Protein AF-A0A3M1AKP9-F1 (afdb_monomer_lite)

pLDDT: mean 75.48, std 15.18, range [33.72, 95.56]

Secondary structure (DSSP, 8-state):
-------HHHHHHHHHHHHHHHHHH--HHHHHHHHHHTT--HHHHHHHHHHHHHHHHHHHHHHHHHHHHHHHHHHHHHHHHS-----SSHHHHHHHHHHHHHH-HHHHHHH--STT--GGG--HHHHHHHHHHHHHTTHHHHHS----S--

Foldseek 3Di:
DPDDPPDVVVVVVVVVVVVVVCVVPQDPVNVCVVCVVVVHHVVVVVVVVVVVVVVVVVCVVCVVVVVVVVVVVVVVVVLVVDDDPADPDLVSLLVLVVLLCVVCVVVVPVVCPPPCPDSVPDDSVVSVVVVSVCVVVVSSVVSPDDPDPDD

Radius of gyration: 37.7 Å; chains: 1; bounding box: 85×31×107 Å

Sequence (151 aa):
MAGTINNPEEALRAIMNALAEDAANLSDEDAIAEIRAEGRDPARAAERVRAILRKACTNERQRPLRAAAEEYRRRVKEMRNRRYTLPESPEERRRLLELVMLRRPAMKSAFLTAQYRDFECLPDDDIESILKQLQELGVLEDISGDPDPER

Structure (mmCIF, N/CA/C/O backbone):
data_AF-A0A3M1AKP9-F1
#
_entry.id   AF-A0A3M1AKP9-F1
#
loop_
_atom_site.group_PDB
_atom_site.id
_atom_site.type_symbol
_atom_site.label_atom_id
_atom_site.label_alt_id
_atom_site.label_comp_id
_atom_site.label_asym_id
_atom_site.label_entity_id
_atom_site.label_seq_id
_atom_site.pdbx_PDB_ins_code
_atom_site.Cartn_x
_atom_site.Cartn_y
_atom_site.Cartn_z
_atom_site.occupancy
_atom_site.B_iso_or_equiv
_atom_site.auth_seq_id
_atom_site.auth_comp_id
_atom_site.auth_asym_id
_atom_site.auth_atom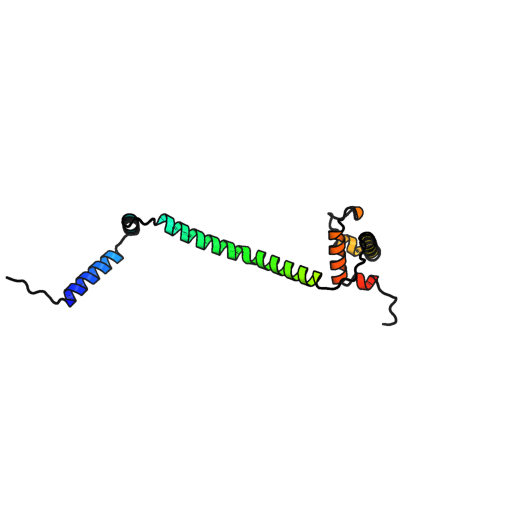_id
_atom_site.pdbx_PDB_model_num
ATOM 1 N N . MET A 1 1 ? 50.752 -9.884 -56.228 1.00 36.12 1 MET A N 1
ATOM 2 C CA . MET A 1 1 ? 51.454 -10.291 -54.995 1.00 36.12 1 MET A CA 1
ATOM 3 C C . MET A 1 1 ? 50.409 -10.428 -53.909 1.00 36.12 1 MET A C 1
ATOM 5 O O . MET A 1 1 ? 49.798 -9.431 -53.552 1.00 36.12 1 MET A O 1
ATOM 9 N N . ALA A 1 2 ? 50.111 -11.665 -53.512 1.00 44.03 2 ALA A N 1
ATOM 10 C CA . ALA A 1 2 ? 49.107 -11.968 -52.501 1.00 44.03 2 ALA A CA 1
ATOM 11 C C . ALA A 1 2 ? 49.665 -11.556 -51.135 1.00 44.03 2 ALA A C 1
ATOM 13 O O . ALA A 1 2 ? 50.577 -12.200 -50.623 1.00 44.03 2 ALA A O 1
ATOM 14 N N . GLY A 1 3 ? 49.178 -10.428 -50.614 1.00 46.91 3 GLY A N 1
ATOM 15 C CA . GLY A 1 3 ? 49.498 -9.966 -49.270 1.00 46.91 3 GLY A CA 1
ATOM 16 C C . GLY A 1 3 ? 49.009 -11.000 -48.269 1.00 46.91 3 GLY A C 1
ATOM 17 O O . GLY A 1 3 ? 47.816 -11.283 -48.193 1.00 46.91 3 GLY A O 1
ATOM 18 N N . THR A 1 4 ? 49.966 -11.604 -47.579 1.00 51.50 4 THR A N 1
ATOM 19 C CA . THR A 1 4 ? 49.808 -12.569 -46.499 1.00 51.50 4 THR A CA 1
ATOM 20 C C . THR A 1 4 ? 48.700 -12.116 -45.554 1.00 51.50 4 THR A C 1
ATOM 22 O O . THR A 1 4 ? 48.707 -10.972 -45.101 1.00 51.50 4 THR A O 1
ATOM 25 N N . ILE A 1 5 ? 47.749 -13.004 -45.258 1.00 56.91 5 ILE A N 1
ATOM 26 C CA . ILE A 1 5 ? 46.787 -12.796 -44.175 1.00 56.91 5 ILE A CA 1
ATOM 27 C C . ILE A 1 5 ? 47.623 -12.665 -42.900 1.00 56.91 5 ILE A C 1
ATOM 29 O O . ILE A 1 5 ? 48.168 -13.650 -42.401 1.00 56.91 5 ILE A O 1
ATOM 33 N N . ASN A 1 6 ? 47.798 -11.424 -42.448 1.00 64.75 6 ASN A N 1
ATOM 34 C CA . ASN A 1 6 ? 48.379 -11.106 -41.153 1.00 64.75 6 ASN A CA 1
ATOM 35 C C . ASN A 1 6 ? 47.567 -11.841 -40.079 1.00 64.75 6 ASN A C 1
ATOM 37 O O . ASN A 1 6 ? 46.349 -11.958 -40.207 1.00 64.75 6 ASN A O 1
ATOM 41 N N . ASN A 1 7 ? 48.270 -12.366 -39.078 1.00 80.06 7 ASN A N 1
ATOM 42 C CA . ASN A 1 7 ? 47.785 -13.194 -37.975 1.00 80.06 7 ASN A CA 1
ATOM 43 C C . ASN A 1 7 ? 46.266 -13.039 -37.681 1.00 80.06 7 ASN A C 1
ATOM 45 O O . ASN A 1 7 ? 45.829 -11.955 -37.287 1.00 80.06 7 ASN A O 1
ATOM 49 N N . PRO A 1 8 ? 45.444 -14.098 -37.842 1.00 80.44 8 PRO A N 1
ATOM 50 C CA . PRO A 1 8 ? 43.989 -14.009 -37.679 1.00 80.44 8 PRO A CA 1
ATOM 51 C C . PRO A 1 8 ? 43.570 -13.552 -36.275 1.00 80.44 8 PRO A C 1
ATOM 53 O O . PRO A 1 8 ? 42.515 -12.939 -36.117 1.00 80.44 8 PRO A O 1
ATOM 56 N N . GLU A 1 9 ? 44.402 -13.803 -35.263 1.00 85.12 9 GLU A N 1
ATOM 57 C CA . GLU A 1 9 ? 44.172 -13.334 -33.897 1.00 85.12 9 GLU A CA 1
ATOM 58 C C . GLU A 1 9 ? 44.324 -11.809 -33.777 1.00 85.12 9 GLU A C 1
ATOM 60 O O . GLU A 1 9 ? 43.527 -11.151 -33.106 1.00 85.12 9 GLU A O 1
ATOM 65 N N . GLU A 1 10 ? 45.299 -11.221 -34.473 1.00 86.81 10 GLU A N 1
ATOM 66 C CA . GLU A 1 10 ? 45.490 -9.767 -34.524 1.00 86.81 10 GLU A CA 1
ATOM 67 C C . GLU A 1 10 ? 44.362 -9.087 -35.300 1.00 86.81 10 GLU A C 1
ATOM 69 O O . GLU A 1 10 ? 43.863 -8.046 -34.871 1.00 86.81 10 GLU A O 1
ATOM 74 N N . ALA A 1 11 ? 43.905 -9.704 -36.394 1.00 85.19 11 ALA A N 1
ATOM 75 C CA . ALA A 1 11 ? 42.760 -9.220 -37.159 1.00 85.19 11 ALA A CA 1
ATOM 76 C C . ALA A 1 11 ? 41.468 -9.233 -36.323 1.00 85.19 11 ALA A C 1
ATOM 78 O O . ALA A 1 11 ? 40.736 -8.243 -36.297 1.00 85.19 11 ALA A O 1
ATOM 79 N N . LEU A 1 12 ? 41.212 -10.316 -35.582 1.00 88.56 12 LEU A N 1
ATOM 80 C CA . LEU A 1 12 ? 40.067 -10.398 -34.675 1.00 88.56 12 LEU A CA 1
ATOM 81 C C . LEU A 1 12 ? 40.168 -9.356 -33.557 1.00 88.56 12 LEU A C 1
ATOM 83 O O . LEU A 1 12 ? 39.192 -8.668 -33.272 1.00 88.56 12 LEU A O 1
ATOM 87 N N . ARG A 1 13 ? 41.347 -9.196 -32.946 1.00 90.00 13 ARG A N 1
ATOM 88 C CA . ARG A 1 13 ? 41.563 -8.198 -31.891 1.00 90.00 13 ARG A CA 1
ATOM 89 C C . ARG A 1 13 ? 41.318 -6.776 -32.400 1.00 90.00 13 ARG A C 1
ATOM 91 O O . ARG A 1 13 ? 40.694 -5.989 -31.696 1.00 90.00 13 ARG A O 1
ATOM 98 N N . ALA A 1 14 ? 41.749 -6.460 -33.620 1.00 90.12 14 ALA A N 1
ATOM 99 C CA . ALA A 1 14 ? 41.490 -5.164 -34.241 1.00 90.12 14 ALA A CA 1
ATOM 100 C C . ALA A 1 14 ? 39.986 -4.906 -34.443 1.00 90.12 14 ALA A C 1
ATOM 102 O O . ALA A 1 14 ? 39.508 -3.825 -34.108 1.00 90.12 14 ALA A O 1
ATOM 103 N N . ILE A 1 15 ? 39.232 -5.905 -34.915 1.00 90.31 15 ILE A N 1
ATOM 104 C CA . ILE A 1 15 ? 37.772 -5.805 -35.087 1.00 90.31 15 ILE A CA 1
ATOM 105 C C . ILE A 1 15 ? 37.072 -5.620 -33.737 1.00 90.31 15 ILE A C 1
ATOM 107 O O . ILE A 1 15 ? 36.209 -4.757 -33.605 1.00 90.31 15 ILE A O 1
ATOM 111 N N . MET A 1 16 ? 37.455 -6.400 -32.725 1.00 93.19 16 MET A N 1
ATOM 112 C CA . MET A 1 16 ? 36.847 -6.321 -31.395 1.00 93.19 16 MET A CA 1
ATOM 113 C C . MET A 1 16 ? 37.135 -4.979 -30.716 1.00 93.19 16 MET A C 1
ATOM 115 O O . MET A 1 16 ? 36.249 -4.430 -30.069 1.00 93.19 16 MET A O 1
ATOM 119 N N . ASN A 1 17 ? 38.336 -4.423 -30.900 1.00 91.44 17 ASN A N 1
ATOM 120 C CA . ASN A 1 17 ? 38.672 -3.090 -30.401 1.00 91.44 17 ASN A CA 1
ATOM 121 C C . ASN A 1 17 ? 37.878 -1.999 -31.126 1.00 91.44 17 ASN A C 1
ATOM 123 O O . ASN A 1 17 ? 37.348 -1.113 -30.468 1.00 91.44 17 ASN A O 1
ATOM 127 N N . ALA A 1 18 ? 37.747 -2.086 -32.452 1.00 89.69 18 ALA A N 1
ATOM 128 C CA . ALA A 1 18 ? 36.948 -1.135 -33.220 1.00 89.69 18 ALA A CA 1
ATOM 129 C C . ALA A 1 18 ? 35.468 -1.168 -32.805 1.00 89.69 18 ALA A C 1
ATOM 131 O O . ALA A 1 18 ? 34.866 -0.119 -32.618 1.00 89.69 18 ALA A O 1
ATOM 132 N N . LEU A 1 19 ? 34.904 -2.360 -32.586 1.00 88.44 19 LEU A N 1
ATOM 133 C CA . LEU A 1 19 ? 33.532 -2.518 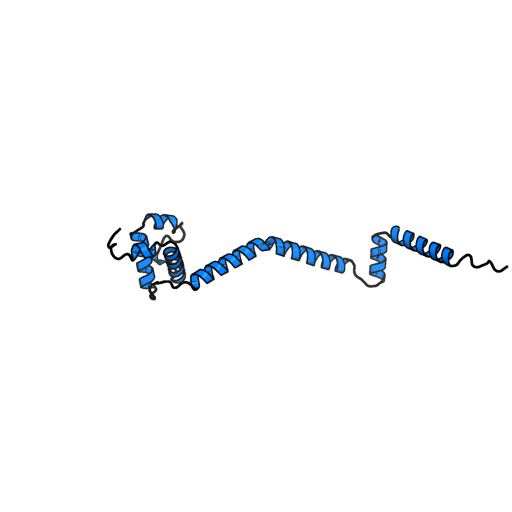-32.100 1.00 88.44 19 LEU A CA 1
ATOM 134 C C . LEU A 1 19 ? 33.360 -1.980 -30.672 1.00 88.44 19 LEU A C 1
ATOM 136 O O . LEU A 1 19 ? 32.338 -1.381 -30.357 1.00 88.44 19 LEU A O 1
ATOM 140 N N . ALA A 1 20 ? 34.349 -2.194 -29.802 1.00 89.19 20 ALA A N 1
ATOM 141 C CA . ALA A 1 20 ? 34.324 -1.663 -28.444 1.00 89.19 20 ALA A CA 1
ATOM 142 C C . ALA A 1 20 ? 34.395 -0.129 -28.430 1.00 89.19 20 ALA A C 1
ATOM 144 O O . ALA A 1 20 ? 33.706 0.502 -27.635 1.00 89.19 20 ALA A O 1
ATOM 145 N N . GLU A 1 21 ? 35.206 0.463 -29.306 1.00 90.31 21 GLU A N 1
ATOM 146 C CA . GLU A 1 21 ? 35.336 1.914 -29.430 1.00 90.31 21 GLU A CA 1
ATOM 147 C C . GLU A 1 21 ? 34.087 2.550 -30.049 1.00 90.31 21 GLU A C 1
ATOM 149 O O . GLU A 1 21 ? 33.639 3.594 -29.584 1.00 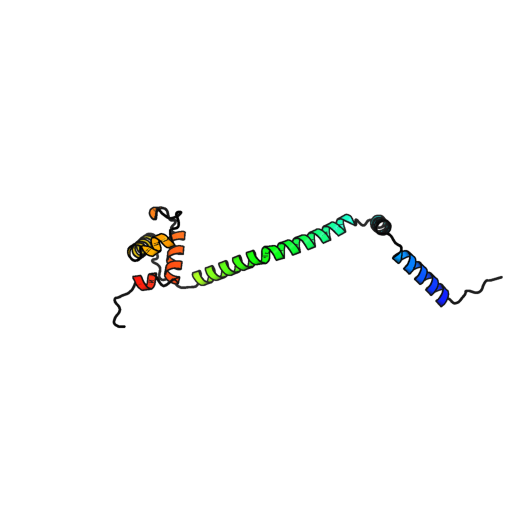90.31 21 GLU A O 1
ATOM 154 N N . ASP A 1 22 ? 33.466 1.892 -31.025 1.00 86.69 22 ASP A N 1
ATOM 155 C CA . ASP A 1 22 ? 32.177 2.299 -31.590 1.00 86.69 22 ASP A CA 1
ATOM 156 C C . ASP A 1 22 ? 31.062 2.252 -30.532 1.00 86.69 22 ASP A C 1
ATOM 158 O O . ASP A 1 22 ? 30.389 3.248 -30.279 1.00 86.69 22 ASP A O 1
ATOM 162 N N . ALA A 1 23 ? 30.956 1.141 -29.795 1.00 83.25 23 ALA A N 1
ATOM 163 C CA . ALA A 1 23 ? 29.990 1.002 -28.706 1.00 83.25 23 ALA A CA 1
ATOM 164 C C . ALA A 1 23 ? 30.218 2.009 -27.563 1.00 83.25 23 ALA A C 1
ATOM 166 O O . ALA A 1 23 ? 29.259 2.445 -26.930 1.00 83.25 23 ALA A O 1
ATOM 167 N N . ALA A 1 24 ? 31.472 2.374 -27.281 1.00 86.25 24 ALA A N 1
ATOM 168 C CA . ALA A 1 24 ? 31.808 3.363 -26.258 1.00 86.25 24 ALA A CA 1
ATOM 169 C C . ALA A 1 24 ? 31.502 4.806 -26.692 1.00 86.25 24 ALA A C 1
ATOM 171 O O . ALA A 1 24 ? 31.246 5.651 -25.835 1.00 86.25 24 ALA A O 1
ATOM 172 N N . ASN A 1 25 ? 31.533 5.082 -27.997 1.00 89.19 25 ASN A N 1
ATOM 173 C CA . ASN A 1 25 ? 31.274 6.404 -28.569 1.00 89.19 25 ASN A CA 1
ATOM 174 C C . ASN A 1 25 ? 29.828 6.586 -29.056 1.00 89.19 25 ASN A C 1
ATOM 176 O O . ASN A 1 25 ? 29.470 7.691 -29.469 1.00 89.19 25 ASN A O 1
ATOM 180 N N . LEU A 1 26 ? 29.000 5.538 -28.997 1.00 90.44 26 LEU A N 1
ATOM 181 C CA . LEU A 1 26 ? 27.591 5.596 -29.368 1.00 90.44 26 LEU A CA 1
ATOM 182 C C . LEU A 1 26 ? 26.854 6.615 -28.493 1.00 90.44 26 LEU A C 1
ATOM 184 O O . LEU A 1 26 ? 26.807 6.494 -27.266 1.00 90.44 26 LEU A O 1
ATOM 188 N N . SER A 1 27 ? 26.264 7.623 -29.131 1.00 90.12 27 SER A N 1
ATOM 189 C CA . SER A 1 27 ? 25.481 8.627 -28.421 1.00 90.12 27 SER A CA 1
ATOM 190 C C . SER A 1 27 ? 24.104 8.083 -28.026 1.00 90.12 27 SER A C 1
ATOM 192 O O . SER A 1 27 ? 23.561 7.174 -28.660 1.00 90.12 27 SER A O 1
ATOM 194 N N . ASP A 1 28 ? 23.486 8.680 -27.004 1.00 87.56 28 ASP A N 1
ATOM 195 C CA . ASP A 1 28 ? 22.110 8.345 -26.614 1.00 87.56 28 ASP A CA 1
ATOM 196 C C . ASP A 1 28 ? 21.118 8.535 -27.780 1.00 87.56 28 ASP A C 1
ATOM 198 O O . ASP A 1 28 ? 20.137 7.797 -27.899 1.00 87.56 28 ASP A O 1
ATOM 202 N N . GLU A 1 29 ? 21.362 9.521 -28.649 1.00 87.62 29 GLU A N 1
ATOM 203 C CA . GLU A 1 29 ? 20.523 9.804 -29.817 1.00 87.62 29 GLU A CA 1
ATOM 204 C C . GLU A 1 29 ? 20.629 8.696 -30.868 1.00 87.62 29 GLU A C 1
ATOM 206 O O . GLU A 1 29 ? 19.597 8.230 -31.365 1.00 87.62 29 GLU A O 1
ATOM 211 N N . ASP A 1 30 ? 21.847 8.224 -31.140 1.00 87.50 30 ASP A N 1
ATOM 212 C CA . ASP A 1 30 ? 22.107 7.129 -32.077 1.00 87.50 30 ASP A CA 1
ATOM 213 C C . ASP A 1 30 ? 21.539 5.808 -31.548 1.00 87.50 30 ASP A C 1
ATOM 215 O O . ASP A 1 30 ? 20.823 5.107 -32.265 1.00 87.50 30 ASP A O 1
ATOM 219 N N . ALA A 1 31 ? 21.716 5.521 -30.255 1.00 85.25 31 ALA A N 1
ATOM 220 C CA . ALA A 1 31 ? 21.120 4.351 -29.612 1.00 85.25 31 ALA A CA 1
ATOM 221 C C . ALA A 1 31 ? 19.580 4.364 -29.700 1.00 85.25 31 ALA A C 1
ATOM 223 O O . ALA A 1 31 ? 18.938 3.349 -29.983 1.00 85.25 31 ALA A O 1
ATOM 224 N N . ILE A 1 32 ? 18.946 5.525 -29.491 1.00 89.44 32 ILE A N 1
ATOM 225 C CA . ILE A 1 32 ? 17.492 5.684 -29.649 1.00 89.44 32 ILE A CA 1
ATOM 226 C C . ILE A 1 32 ? 17.071 5.491 -31.111 1.00 89.44 32 ILE A C 1
ATOM 228 O O . ILE A 1 32 ? 16.006 4.913 -31.365 1.00 89.44 32 ILE A O 1
ATOM 232 N N . ALA A 1 33 ? 17.866 5.980 -32.064 1.00 87.56 33 ALA A N 1
ATOM 233 C CA . ALA A 1 33 ? 17.608 5.823 -33.489 1.00 87.56 33 ALA A CA 1
ATOM 234 C C . ALA A 1 33 ? 17.685 4.350 -33.921 1.00 87.56 33 ALA A C 1
ATOM 236 O O . ALA A 1 33 ? 16.764 3.882 -34.592 1.00 87.56 33 ALA A O 1
ATOM 237 N N . GLU A 1 34 ? 18.689 3.598 -33.465 1.00 86.62 34 GLU A N 1
ATOM 238 C CA . GLU A 1 34 ? 18.821 2.155 -33.714 1.00 86.62 34 GLU A CA 1
ATOM 239 C C . GLU A 1 34 ? 17.640 1.362 -33.142 1.00 86.62 34 GLU A C 1
ATOM 241 O O . GLU A 1 34 ? 16.997 0.580 -33.847 1.00 86.62 34 GLU A O 1
ATOM 246 N N . ILE A 1 35 ? 17.259 1.632 -31.888 1.00 87.38 35 ILE A N 1
ATOM 247 C CA . ILE A 1 35 ? 16.104 0.985 -31.247 1.00 87.38 35 ILE A CA 1
ATOM 248 C C . ILE A 1 35 ? 14.822 1.232 -32.057 1.00 87.38 35 ILE A C 1
ATOM 250 O O . ILE A 1 35 ? 14.009 0.318 -32.225 1.00 87.38 35 ILE A O 1
ATOM 254 N N . ARG A 1 36 ? 14.638 2.452 -32.579 1.00 90.31 36 ARG A N 1
ATOM 255 C CA . ARG A 1 36 ? 13.498 2.790 -33.446 1.00 90.31 36 ARG A CA 1
ATOM 256 C C . ARG A 1 36 ? 13.579 2.110 -34.810 1.00 90.31 36 ARG A C 1
ATOM 258 O O . ARG A 1 36 ? 12.543 1.666 -35.301 1.00 90.31 36 ARG A O 1
ATOM 265 N N . ALA A 1 37 ? 14.768 2.010 -35.405 1.00 89.31 37 ALA A N 1
ATOM 266 C CA . ALA A 1 37 ? 14.989 1.330 -36.681 1.00 89.31 37 ALA A CA 1
ATOM 267 C C . ALA A 1 37 ? 14.642 -0.167 -36.601 1.00 89.31 37 ALA A C 1
ATOM 269 O O . ALA A 1 37 ? 14.091 -0.728 -37.545 1.00 89.31 37 ALA A O 1
ATOM 270 N N . GLU A 1 38 ? 14.841 -0.790 -35.439 1.00 89.31 38 GLU A N 1
ATOM 271 C CA . GLU A 1 38 ? 14.390 -2.156 -35.145 1.00 89.31 38 GLU A CA 1
ATOM 272 C C . GLU A 1 38 ? 12.872 -2.278 -34.874 1.00 89.31 38 GLU A C 1
ATOM 274 O O . GLU A 1 38 ? 12.382 -3.333 -34.463 1.00 89.31 38 GLU A O 1
ATOM 279 N N . GLY A 1 39 ? 12.098 -1.203 -35.056 1.00 88.31 39 GLY A N 1
ATOM 280 C CA . GLY A 1 39 ? 10.652 -1.178 -34.822 1.00 88.31 39 GLY A CA 1
ATOM 281 C C . GLY A 1 39 ? 10.253 -1.167 -33.342 1.00 88.31 39 GLY A C 1
ATOM 282 O O . GLY A 1 39 ? 9.083 -1.389 -33.013 1.00 88.31 39 GLY A O 1
ATOM 283 N N . ARG A 1 40 ? 11.198 -0.917 -32.428 1.00 89.81 40 ARG A N 1
ATOM 284 C CA . ARG A 1 40 ? 10.936 -0.814 -30.987 1.00 89.81 40 ARG A CA 1
ATOM 285 C C . ARG A 1 40 ? 10.692 0.644 -30.597 1.00 89.81 40 ARG A C 1
ATOM 287 O O . ARG A 1 40 ? 11.237 1.574 -31.177 1.00 89.81 40 ARG A O 1
ATOM 294 N N . ASP A 1 41 ? 9.866 0.849 -29.573 1.00 90.75 41 ASP A N 1
ATOM 295 C CA . ASP A 1 41 ? 9.539 2.184 -29.066 1.00 90.75 41 ASP A CA 1
ATOM 296 C C . ASP A 1 41 ? 10.195 2.419 -27.688 1.00 90.75 41 ASP A C 1
ATOM 298 O O . ASP A 1 41 ? 9.721 1.877 -26.674 1.00 90.75 41 ASP A O 1
ATOM 302 N N . PRO A 1 42 ? 11.270 3.226 -27.616 1.00 88.62 42 PRO A N 1
ATOM 303 C CA . PRO A 1 42 ? 11.954 3.524 -26.362 1.00 88.62 42 PRO A CA 1
ATOM 304 C C . PRO A 1 42 ? 11.074 4.322 -25.386 1.00 88.62 42 PRO A C 1
ATOM 306 O O . PRO A 1 42 ? 11.195 4.146 -24.171 1.00 88.62 42 PRO A O 1
ATOM 309 N N . ALA A 1 43 ? 10.118 5.122 -25.874 1.00 89.44 43 ALA A N 1
ATOM 310 C CA . ALA A 1 43 ? 9.200 5.861 -25.008 1.00 89.44 43 ALA A CA 1
ATOM 311 C C . ALA A 1 43 ? 8.246 4.914 -24.264 1.00 89.44 43 ALA A C 1
ATOM 313 O O . ALA A 1 43 ? 8.003 5.088 -23.067 1.00 89.44 43 ALA A O 1
ATOM 314 N N . ARG A 1 44 ? 7.769 3.852 -24.929 1.00 89.81 44 ARG A N 1
ATOM 315 C CA . ARG A 1 44 ? 6.987 2.788 -24.270 1.00 89.81 44 ARG A CA 1
ATOM 316 C C . ARG A 1 44 ? 7.795 2.055 -23.206 1.00 89.81 44 ARG A C 1
ATOM 318 O O . ARG A 1 44 ? 7.245 1.726 -22.157 1.00 89.81 44 ARG A O 1
ATOM 325 N N . ALA A 1 45 ? 9.074 1.777 -23.456 1.00 87.06 45 ALA A N 1
ATOM 326 C CA . ALA A 1 45 ? 9.940 1.145 -22.462 1.00 87.06 45 ALA A CA 1
ATOM 327 C C . ALA A 1 45 ? 10.130 2.041 -21.230 1.00 87.06 45 ALA A C 1
ATOM 329 O O . ALA A 1 45 ? 9.919 1.583 -20.104 1.00 87.06 45 ALA A O 1
ATOM 330 N N . ALA A 1 46 ? 10.417 3.327 -21.445 1.00 90.12 46 ALA A N 1
ATOM 331 C CA . ALA A 1 46 ? 10.533 4.310 -20.374 1.00 90.12 46 ALA A CA 1
ATOM 332 C C . ALA A 1 46 ? 9.237 4.428 -19.556 1.00 90.12 46 ALA A C 1
ATOM 334 O O . ALA A 1 46 ? 9.285 4.446 -18.326 1.00 90.12 46 ALA A O 1
ATOM 335 N N . GLU A 1 47 ? 8.069 4.450 -20.207 1.00 93.75 47 GLU A N 1
ATOM 336 C CA . GLU A 1 47 ? 6.799 4.548 -19.484 1.00 93.75 47 GLU A CA 1
ATOM 337 C C . GLU A 1 47 ? 6.509 3.308 -18.636 1.00 93.75 47 GLU A C 1
ATOM 339 O O . GLU A 1 47 ? 6.056 3.442 -17.499 1.00 93.75 47 GLU A O 1
ATOM 344 N N . ARG A 1 48 ? 6.846 2.105 -19.121 1.00 91.94 48 ARG A N 1
ATOM 345 C CA . ARG A 1 48 ? 6.738 0.881 -18.309 1.00 91.94 48 ARG A CA 1
ATOM 346 C C . ARG A 1 48 ? 7.595 0.966 -17.050 1.00 91.94 48 ARG A C 1
ATOM 348 O O . ARG A 1 48 ? 7.106 0.667 -15.962 1.00 91.94 48 ARG A O 1
ATOM 355 N N . VAL A 1 49 ? 8.846 1.407 -17.179 1.00 94.06 49 VAL A N 1
ATOM 356 C CA . VAL A 1 49 ? 9.751 1.566 -16.030 1.00 94.06 49 VAL A CA 1
ATOM 357 C C . VAL A 1 49 ? 9.197 2.604 -15.053 1.00 94.06 49 VAL A C 1
ATOM 359 O O . VAL A 1 49 ? 9.082 2.324 -13.858 1.00 94.06 49 VAL A O 1
ATOM 362 N N . ARG A 1 50 ? 8.759 3.769 -15.548 1.00 94.75 50 ARG A N 1
ATOM 363 C CA . ARG A 1 50 ? 8.126 4.805 -14.715 1.00 94.75 50 ARG A CA 1
ATOM 364 C C . ARG A 1 50 ? 6.897 4.281 -13.980 1.00 94.75 50 ARG A C 1
ATOM 366 O O . ARG A 1 50 ? 6.734 4.575 -12.797 1.00 94.75 50 ARG A O 1
ATOM 373 N N . ALA A 1 51 ? 6.049 3.495 -14.638 1.00 94.12 51 ALA A N 1
ATOM 374 C CA . ALA A 1 51 ? 4.864 2.910 -14.020 1.00 94.12 51 ALA A CA 1
ATOM 375 C C . ALA A 1 51 ? 5.222 1.948 -12.873 1.00 94.12 51 ALA A C 1
ATOM 377 O O . ALA A 1 51 ? 4.614 2.024 -11.803 1.00 94.12 51 ALA A O 1
ATOM 378 N N . ILE A 1 52 ? 6.235 1.093 -13.058 1.00 95.56 52 ILE A N 1
ATOM 379 C CA . ILE A 1 52 ? 6.726 0.175 -12.016 1.00 95.56 52 ILE A CA 1
ATOM 380 C C . ILE A 1 52 ? 7.245 0.964 -10.810 1.00 95.56 52 ILE A C 1
ATOM 382 O O . ILE A 1 52 ? 6.828 0.702 -9.680 1.00 95.56 52 ILE A O 1
ATOM 386 N N . LEU A 1 53 ? 8.094 1.968 -11.046 1.00 94.75 53 LEU A N 1
ATOM 387 C CA . LEU A 1 53 ? 8.668 2.791 -9.979 1.00 94.75 53 LEU A CA 1
ATOM 388 C C . LEU A 1 53 ? 7.591 3.583 -9.229 1.00 94.75 53 LEU A C 1
ATOM 390 O O . LEU A 1 53 ? 7.568 3.582 -7.999 1.00 94.75 53 LEU A O 1
ATOM 394 N N . ARG A 1 54 ? 6.639 4.199 -9.944 1.00 94.75 54 ARG A N 1
ATOM 395 C CA . ARG A 1 54 ? 5.495 4.891 -9.324 1.00 94.75 54 ARG A CA 1
ATOM 396 C C . ARG A 1 54 ? 4.676 3.939 -8.456 1.00 94.75 54 ARG A C 1
ATOM 398 O O . ARG A 1 54 ? 4.330 4.297 -7.334 1.00 94.75 54 ARG A O 1
ATOM 405 N N . LYS A 1 55 ? 4.394 2.725 -8.939 1.00 93.69 55 LYS A N 1
ATOM 406 C CA . LYS A 1 55 ? 3.652 1.710 -8.179 1.00 93.69 55 LYS A CA 1
ATOM 407 C C . LYS A 1 55 ? 4.399 1.300 -6.908 1.00 93.69 55 LYS A C 1
ATOM 409 O O . LYS A 1 55 ? 3.774 1.215 -5.853 1.00 93.69 55 LYS A O 1
ATOM 414 N N . ALA A 1 56 ? 5.711 1.087 -6.991 1.00 92.75 56 ALA A N 1
ATOM 415 C CA . ALA A 1 56 ? 6.544 0.773 -5.833 1.00 92.75 56 ALA A CA 1
ATOM 416 C C . ALA A 1 56 ? 6.517 1.910 -4.796 1.00 92.75 56 ALA A C 1
ATOM 418 O O . ALA A 1 56 ? 6.202 1.669 -3.631 1.00 92.75 56 ALA A O 1
ATOM 419 N N . CYS A 1 57 ? 6.722 3.156 -5.232 1.00 93.69 57 CYS A N 1
ATOM 420 C CA . CYS A 1 57 ? 6.633 4.334 -4.365 1.00 93.69 57 CYS A CA 1
ATOM 421 C C . CYS A 1 57 ? 5.263 4.462 -3.685 1.00 93.69 57 CYS A C 1
ATOM 423 O O . CYS A 1 57 ? 5.189 4.712 -2.483 1.00 93.69 57 CYS A O 1
ATOM 425 N N . THR A 1 58 ? 4.170 4.281 -4.430 1.00 93.19 58 THR A N 1
ATOM 426 C CA . THR A 1 58 ? 2.815 4.317 -3.864 1.00 93.19 58 THR A CA 1
ATOM 427 C C . THR A 1 58 ? 2.606 3.209 -2.838 1.00 93.19 58 THR A C 1
ATOM 429 O O . THR A 1 58 ? 2.029 3.461 -1.782 1.00 93.19 58 THR A O 1
ATOM 432 N N . ASN A 1 59 ? 3.092 1.998 -3.112 1.00 89.88 59 ASN A N 1
ATOM 433 C CA . ASN A 1 59 ? 2.973 0.878 -2.186 1.00 89.88 59 ASN A CA 1
ATOM 434 C C . ASN A 1 59 ? 3.695 1.139 -0.862 1.00 89.88 59 ASN A C 1
ATOM 436 O O . ASN A 1 59 ? 3.094 0.920 0.187 1.00 89.88 59 ASN A O 1
ATOM 440 N N . GLU A 1 60 ? 4.924 1.653 -0.901 1.00 91.19 60 GLU A N 1
ATOM 441 C CA . GLU A 1 60 ? 5.665 1.988 0.321 1.00 91.19 60 GLU A CA 1
ATOM 442 C C . GLU A 1 60 ? 5.004 3.131 1.094 1.00 91.19 60 GLU A C 1
ATOM 444 O O . GLU A 1 60 ? 4.809 3.032 2.303 1.00 91.19 60 GLU A O 1
ATOM 449 N N . ARG A 1 61 ? 4.549 4.185 0.405 1.00 87.88 61 ARG A N 1
ATOM 450 C CA . ARG A 1 61 ? 3.826 5.293 1.056 1.00 87.88 61 ARG A CA 1
ATOM 451 C C . ARG A 1 61 ? 2.532 4.843 1.729 1.00 87.88 61 ARG A C 1
ATOM 453 O O . ARG A 1 61 ? 2.157 5.386 2.762 1.00 87.88 61 ARG A O 1
ATOM 460 N N . GLN A 1 62 ? 1.843 3.859 1.155 1.00 93.19 62 GLN A N 1
ATOM 461 C CA . GLN A 1 62 ? 0.600 3.317 1.708 1.00 93.19 62 GLN A CA 1
ATOM 462 C C . GLN A 1 62 ? 0.815 2.216 2.750 1.00 93.19 62 GLN A C 1
ATOM 464 O O . GLN A 1 62 ? -0.140 1.824 3.420 1.00 93.19 62 GLN A O 1
ATOM 469 N N . ARG A 1 63 ? 2.039 1.709 2.908 1.00 91.19 63 ARG A N 1
ATOM 470 C CA . ARG A 1 63 ? 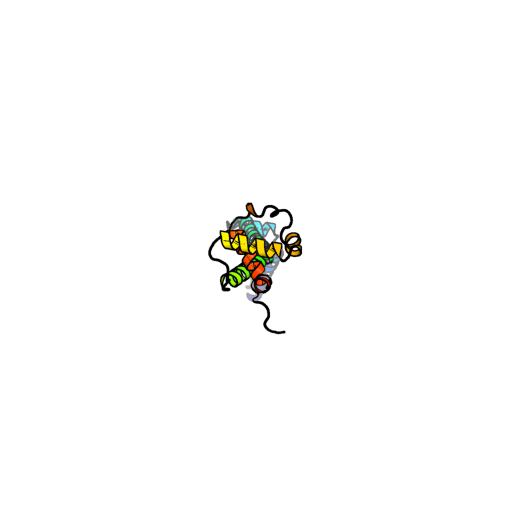2.380 0.667 3.879 1.00 91.19 63 ARG A CA 1
ATOM 471 C C . ARG A 1 63 ? 1.914 0.972 5.311 1.00 91.19 63 ARG A C 1
ATOM 473 O O . ARG A 1 63 ? 1.263 0.095 5.876 1.00 91.19 63 ARG A O 1
ATOM 480 N N . PRO A 1 64 ? 2.151 2.164 5.901 1.00 89.25 64 PRO A N 1
ATOM 481 C CA . PRO A 1 64 ? 1.672 2.457 7.254 1.00 89.25 64 PRO A CA 1
ATOM 482 C C . PRO A 1 64 ? 0.143 2.437 7.355 1.00 89.25 64 PRO A C 1
ATOM 484 O O . PRO A 1 64 ? -0.400 1.919 8.324 1.00 89.25 64 PRO A O 1
ATOM 487 N N . LEU A 1 65 ? -0.563 2.929 6.332 1.00 91.50 65 LEU A N 1
ATOM 488 C CA . LEU A 1 65 ? -2.026 2.923 6.305 1.00 91.50 65 LEU A CA 1
ATOM 489 C C . LEU A 1 65 ? -2.585 1.496 6.224 1.00 91.50 65 LEU A C 1
ATOM 491 O O . LEU A 1 65 ? -3.549 1.169 6.912 1.00 91.50 65 LEU A O 1
ATOM 495 N N . ARG A 1 66 ? -1.956 0.623 5.428 1.00 90.19 66 ARG A N 1
ATOM 496 C CA . ARG A 1 66 ? -2.322 -0.801 5.370 1.00 90.19 66 ARG A CA 1
ATOM 497 C C . ARG A 1 66 ? -2.058 -1.499 6.700 1.00 90.19 66 ARG A C 1
ATOM 499 O O . ARG A 1 66 ? -2.939 -2.208 7.171 1.00 90.19 66 ARG A O 1
ATOM 506 N N . ALA A 1 67 ? -0.907 -1.241 7.321 1.00 90.00 67 ALA A N 1
ATOM 507 C CA . ALA A 1 67 ? -0.564 -1.794 8.629 1.00 90.00 67 ALA A CA 1
ATOM 508 C C . ALA A 1 67 ? -1.571 -1.362 9.709 1.00 90.00 67 ALA A C 1
ATOM 510 O O . ALA A 1 67 ? -2.089 -2.207 10.433 1.00 90.00 67 ALA A O 1
ATOM 511 N N . ALA A 1 68 ? -1.932 -0.076 9.757 1.00 86.12 68 ALA A N 1
ATOM 512 C CA . ALA A 1 68 ? -2.948 0.429 10.679 1.00 86.12 68 ALA A CA 1
ATOM 513 C C . ALA A 1 68 ? -4.327 -0.207 10.425 1.00 86.12 68 ALA A C 1
ATOM 515 O O . ALA A 1 68 ? -5.016 -0.603 11.362 1.00 86.12 68 ALA A O 1
ATOM 516 N N . ALA A 1 69 ? -4.723 -0.364 9.158 1.00 85.25 69 ALA A N 1
ATOM 517 C CA . ALA A 1 69 ? -5.983 -1.012 8.799 1.00 85.25 69 ALA A CA 1
ATOM 518 C C . ALA A 1 69 ? -6.000 -2.516 9.131 1.00 85.25 69 ALA A C 1
ATOM 520 O O . ALA A 1 69 ? -7.055 -3.073 9.435 1.00 85.25 69 ALA A O 1
ATOM 521 N N . GLU A 1 70 ? -4.865 -3.205 9.026 1.00 88.50 70 GLU A N 1
ATOM 522 C CA . GLU A 1 70 ? -4.713 -4.602 9.450 1.00 88.50 70 GLU A CA 1
ATOM 523 C C . GLU A 1 70 ? -4.769 -4.734 10.969 1.00 88.50 70 GLU A C 1
ATOM 525 O O . GLU A 1 70 ? -5.486 -5.597 11.473 1.00 88.50 70 GLU A O 1
ATOM 530 N N . GLU A 1 71 ? -4.093 -3.848 11.699 1.00 85.56 71 GLU A N 1
ATOM 531 C CA . GLU A 1 71 ? -4.138 -3.832 13.157 1.00 85.56 71 GLU A CA 1
ATOM 532 C C . GLU A 1 71 ? -5.548 -3.532 13.668 1.00 85.56 71 GLU A C 1
ATOM 534 O O . GLU A 1 71 ? -6.050 -4.250 14.531 1.00 85.56 71 GLU A O 1
ATOM 539 N N . TYR A 1 72 ? -6.227 -2.540 13.091 1.00 75.81 72 TYR A N 1
ATOM 540 C CA . TYR A 1 72 ? -7.622 -2.246 13.406 1.00 75.81 72 TYR A CA 1
ATOM 541 C C . TYR A 1 72 ? -8.517 -3.464 13.160 1.00 75.81 72 TYR A C 1
ATOM 543 O O . TYR A 1 72 ? -9.267 -3.872 14.045 1.00 75.81 72 TYR A O 1
ATOM 551 N N . ARG A 1 73 ? -8.393 -4.115 11.995 1.00 80.25 73 ARG A N 1
ATOM 552 C CA . ARG A 1 73 ? -9.150 -5.340 11.691 1.00 80.25 73 ARG A CA 1
ATOM 553 C C . ARG A 1 73 ? -8.844 -6.468 12.673 1.00 80.25 73 ARG A C 1
ATOM 555 O O . ARG A 1 73 ? -9.764 -7.185 13.062 1.00 80.25 73 ARG A O 1
ATOM 562 N N . ARG A 1 74 ? -7.584 -6.622 13.093 1.00 81.06 74 ARG A N 1
ATOM 563 C CA . ARG A 1 74 ? -7.192 -7.598 14.116 1.00 81.06 74 ARG A CA 1
ATOM 564 C C . ARG A 1 74 ? -7.870 -7.286 15.447 1.00 81.06 74 ARG A C 1
ATOM 566 O O . ARG A 1 74 ? -8.517 -8.174 15.988 1.00 81.06 74 ARG A O 1
ATOM 573 N N . ARG A 1 75 ? -7.807 -6.035 15.911 1.00 77.00 75 ARG A N 1
ATOM 574 C CA . ARG A 1 75 ? -8.456 -5.592 17.155 1.00 77.00 75 ARG A CA 1
ATOM 575 C C . ARG A 1 75 ? -9.969 -5.798 17.110 1.00 77.00 75 ARG A C 1
ATOM 577 O O . ARG A 1 75 ? -10.524 -6.374 18.031 1.00 77.00 75 ARG A O 1
ATOM 584 N N . VAL A 1 76 ? -10.634 -5.444 16.009 1.00 75.56 76 VAL A N 1
ATOM 585 C CA . VAL A 1 76 ? -12.080 -5.690 15.831 1.00 75.56 76 VAL A CA 1
ATOM 586 C C . VAL A 1 76 ? -12.408 -7.185 15.856 1.00 75.56 76 VAL A C 1
ATOM 588 O O . VAL A 1 76 ? -13.443 -7.583 16.390 1.00 75.56 76 VAL A O 1
ATOM 591 N N . LYS A 1 77 ? -11.549 -8.037 15.287 1.00 72.69 77 LYS A N 1
ATOM 592 C CA . LYS A 1 77 ? -11.738 -9.492 15.318 1.00 72.69 77 LYS A CA 1
ATOM 593 C C . LYS A 1 77 ? -11.526 -10.068 16.720 1.00 72.69 77 LYS A C 1
ATOM 595 O O . LYS A 1 77 ? -12.297 -10.926 17.134 1.00 72.69 77 LYS A O 1
ATOM 600 N N . GLU A 1 78 ? -10.512 -9.601 17.442 1.00 71.88 78 GLU A N 1
ATOM 601 C CA . GLU A 1 78 ? -10.274 -9.956 18.847 1.00 71.88 78 GLU A CA 1
ATOM 602 C C . GLU A 1 78 ? -11.455 -9.536 19.723 1.00 71.88 78 GLU A C 1
ATOM 604 O O . GLU A 1 78 ? -11.944 -10.354 20.497 1.00 71.88 78 GLU A O 1
ATOM 609 N N . MET A 1 79 ? -11.965 -8.320 19.510 1.00 62.56 79 MET A N 1
ATOM 610 C CA . MET A 1 79 ? -13.181 -7.801 20.130 1.00 62.56 79 MET A CA 1
ATOM 611 C C . MET A 1 79 ? -14.344 -8.766 19.854 1.00 62.56 79 MET A C 1
ATOM 613 O O . MET A 1 79 ? -14.859 -9.396 20.765 1.00 62.56 79 MET A O 1
ATOM 617 N N . ARG A 1 80 ? -14.685 -9.028 18.583 1.00 63.03 80 ARG A N 1
ATOM 618 C CA . ARG A 1 80 ? -15.788 -9.940 18.204 1.00 63.03 80 ARG A CA 1
ATOM 619 C C . ARG A 1 80 ? -15.679 -11.361 18.768 1.00 63.03 80 ARG A C 1
ATOM 621 O O . ARG A 1 80 ? -16.709 -11.989 18.985 1.00 63.03 80 ARG A O 1
ATOM 628 N N . ASN A 1 81 ? -14.467 -11.879 18.960 1.00 61.09 81 ASN A N 1
ATOM 629 C CA . ASN A 1 81 ? -14.247 -13.232 19.473 1.00 61.09 81 ASN A CA 1
ATOM 630 C C . ASN A 1 81 ? -14.362 -13.329 21.002 1.00 61.09 81 ASN A C 1
ATOM 632 O O . ASN A 1 81 ? -14.440 -14.440 21.533 1.00 61.09 81 ASN A O 1
ATOM 636 N N . ARG A 1 82 ? -14.358 -12.202 21.721 1.00 60.19 82 ARG A N 1
ATOM 637 C CA . ARG A 1 82 ? -14.609 -12.180 23.162 1.00 60.19 82 ARG A CA 1
ATOM 638 C C . ARG A 1 82 ? -16.108 -12.276 23.422 1.00 60.19 82 ARG A C 1
ATOM 640 O O . ARG A 1 82 ? -16.926 -11.666 22.738 1.00 60.19 82 ARG A O 1
ATOM 647 N N . ARG A 1 83 ? -16.472 -13.082 24.420 1.00 58.31 83 ARG A N 1
ATOM 648 C CA . ARG A 1 83 ? -17.858 -13.192 24.878 1.00 58.31 83 ARG A CA 1
ATOM 649 C C . ARG A 1 83 ? -18.172 -11.952 25.701 1.00 58.31 83 ARG A C 1
ATOM 651 O O . ARG A 1 83 ? -17.704 -11.840 26.828 1.00 58.31 83 ARG A O 1
ATOM 658 N N . TYR A 1 84 ? -18.934 -11.035 25.124 1.00 62.34 84 TYR A N 1
ATOM 659 C CA . TYR A 1 84 ? -19.517 -9.933 25.876 1.00 62.34 84 TYR A CA 1
ATOM 660 C C . TYR A 1 84 ? -20.807 -10.409 26.525 1.00 62.34 84 TYR A C 1
ATOM 662 O O . TYR A 1 84 ? -21.665 -10.997 25.869 1.00 62.34 84 TYR A O 1
ATOM 670 N N . THR A 1 85 ? -20.946 -10.132 27.811 1.00 63.53 85 THR A N 1
ATOM 671 C CA . THR A 1 85 ? -22.185 -10.316 28.567 1.00 63.53 85 THR A CA 1
ATOM 672 C C . THR A 1 85 ? -23.016 -9.045 28.436 1.00 63.53 85 THR A C 1
ATOM 674 O O . THR A 1 85 ? -23.216 -8.318 29.406 1.00 63.53 85 THR A O 1
ATOM 677 N N . LEU A 1 86 ? -23.420 -8.721 27.206 1.00 65.62 86 LEU A N 1
ATOM 678 C CA . LEU A 1 86 ? -24.309 -7.592 26.949 1.00 65.62 86 LEU A CA 1
ATOM 679 C C . LEU A 1 86 ? -25.755 -8.084 26.850 1.00 65.62 86 LEU A C 1
ATOM 681 O O . LEU A 1 86 ? -25.977 -9.164 26.300 1.00 65.62 86 LEU A O 1
ATOM 685 N N . PRO A 1 87 ? -26.732 -7.296 27.332 1.00 71.38 87 PRO A N 1
ATOM 686 C CA . PRO A 1 87 ? -28.144 -7.597 27.131 1.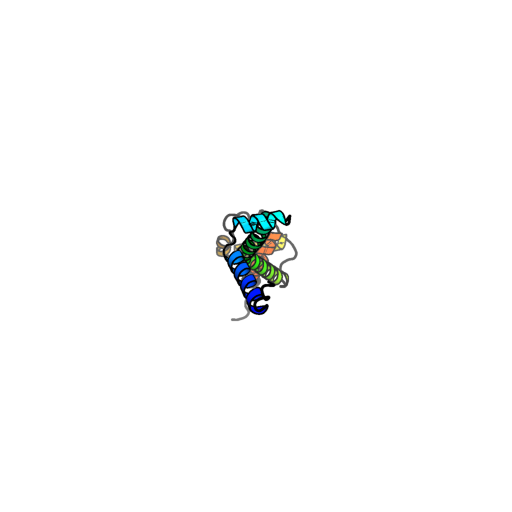00 71.38 87 PRO A CA 1
ATOM 687 C C . PRO A 1 87 ? -28.463 -7.782 25.641 1.00 71.38 87 PRO A C 1
ATOM 689 O O . PRO A 1 87 ? -27.920 -7.070 24.791 1.00 71.38 87 PRO A O 1
ATOM 692 N N . GLU A 1 88 ? -29.327 -8.739 25.301 1.00 66.75 88 GLU A N 1
ATOM 693 C CA . GLU A 1 88 ? -29.688 -9.029 23.904 1.00 66.75 88 GLU A CA 1
ATOM 694 C C . GLU A 1 88 ? -30.633 -7.966 23.318 1.00 66.75 88 GLU A C 1
ATOM 696 O O . GLU A 1 88 ? -30.663 -7.773 22.103 1.00 66.75 88 GLU A O 1
ATOM 701 N N . SER A 1 89 ? -31.349 -7.226 24.173 1.00 76.00 89 SER A N 1
ATOM 702 C CA . SER A 1 89 ? -32.289 -6.184 23.760 1.00 76.00 89 SER A CA 1
ATOM 703 C C . SER A 1 89 ? -31.612 -4.814 23.556 1.00 76.00 89 SER A C 1
ATOM 705 O O . SER A 1 89 ? -30.896 -4.342 24.448 1.00 76.00 89 SER A O 1
ATOM 707 N N . PRO A 1 90 ? -31.883 -4.110 22.437 1.00 72.12 90 PRO A N 1
ATOM 708 C CA . PRO A 1 90 ? -31.433 -2.732 22.211 1.00 72.12 90 PRO A CA 1
ATOM 709 C C . PRO A 1 90 ? -31.861 -1.753 23.315 1.00 72.12 90 PRO A C 1
ATOM 711 O O . PRO A 1 90 ? -31.095 -0.871 23.704 1.00 72.12 90 PRO A O 1
ATOM 714 N N . GLU A 1 91 ? -33.057 -1.934 23.880 1.00 74.62 91 GLU A N 1
ATOM 715 C CA . GLU A 1 91 ? -33.571 -1.078 24.956 1.00 74.62 91 GLU A CA 1
ATOM 716 C C . GLU A 1 91 ? -32.804 -1.275 26.269 1.00 74.62 91 GLU A C 1
ATOM 718 O O . GLU A 1 91 ? -32.507 -0.317 26.983 1.00 74.62 91 GLU A O 1
ATOM 723 N N . GLU A 1 92 ? -32.440 -2.517 26.586 1.00 73.44 92 GLU A N 1
ATOM 724 C CA . GLU A 1 92 ? -31.674 -2.844 27.792 1.00 73.44 92 GLU A CA 1
ATOM 725 C C . GLU A 1 92 ? -30.231 -2.342 27.691 1.00 73.44 92 GLU A C 1
ATOM 727 O O . GLU A 1 92 ? -29.667 -1.873 28.679 1.00 73.44 92 GLU A O 1
ATOM 732 N N . ARG A 1 93 ? -29.655 -2.351 26.483 1.00 76.62 93 ARG A N 1
ATOM 733 C CA . ARG A 1 93 ? -28.347 -1.742 26.198 1.00 76.62 93 ARG A CA 1
ATOM 734 C C . ARG A 1 93 ? -28.364 -0.231 26.422 1.00 76.62 93 ARG A C 1
ATOM 736 O O . ARG A 1 93 ? -27.461 0.295 27.070 1.00 76.62 93 ARG A O 1
ATOM 743 N N . ARG A 1 94 ? -29.407 0.461 25.952 1.00 76.25 94 ARG A N 1
ATOM 744 C CA . ARG A 1 94 ? -29.593 1.904 26.197 1.00 76.25 94 ARG A CA 1
ATOM 745 C C . ARG A 1 94 ? -29.660 2.214 27.690 1.00 76.25 94 ARG A C 1
ATOM 747 O O . ARG A 1 94 ? -28.898 3.049 28.172 1.00 76.25 94 ARG A O 1
ATOM 754 N N . ARG A 1 95 ? -30.477 1.469 28.440 1.00 75.81 95 ARG A N 1
ATOM 755 C CA . ARG A 1 95 ? -30.587 1.622 29.903 1.00 75.81 95 ARG A CA 1
ATOM 756 C C . ARG A 1 95 ? -29.268 1.349 30.624 1.00 75.81 95 ARG A C 1
ATOM 758 O O . ARG A 1 95 ? -28.928 2.056 31.568 1.00 75.81 95 ARG A O 1
ATOM 765 N N . LEU A 1 96 ? -28.507 0.347 30.184 1.00 75.31 96 LEU A N 1
ATOM 766 C CA . LEU A 1 96 ? -27.194 0.043 30.753 1.00 75.31 96 LEU A CA 1
ATOM 767 C C . LEU A 1 96 ? -26.203 1.190 30.515 1.00 75.31 96 LEU A C 1
ATOM 769 O O . LEU A 1 96 ? -25.497 1.587 31.441 1.00 75.31 96 LEU A O 1
ATOM 773 N N . LEU A 1 97 ? -26.183 1.760 29.306 1.00 75.56 97 LEU A N 1
ATOM 774 C CA . LEU A 1 97 ? -25.350 2.919 28.990 1.00 75.56 97 LEU A CA 1
ATOM 775 C C . LEU A 1 97 ? -25.744 4.136 29.839 1.00 75.56 97 LEU A C 1
ATOM 777 O O . LEU A 1 97 ? -24.873 4.797 30.404 1.00 75.56 97 LEU A O 1
ATOM 781 N N . GLU A 1 98 ? -27.040 4.411 29.986 1.00 76.31 98 GLU A N 1
ATOM 782 C CA . GLU A 1 98 ? -27.545 5.476 30.862 1.00 76.31 98 GLU A CA 1
ATOM 783 C C . GLU A 1 98 ? -27.107 5.276 32.317 1.00 76.31 98 GLU A C 1
ATOM 785 O O . GLU A 1 98 ? -26.645 6.219 32.962 1.00 76.31 98 GLU A O 1
ATOM 790 N N . LEU A 1 99 ? -27.182 4.045 32.825 1.00 77.75 99 LEU A N 1
ATOM 791 C CA . LEU A 1 99 ? -26.788 3.706 34.191 1.00 77.75 99 LEU A CA 1
ATOM 792 C C . LEU A 1 99 ? -25.279 3.895 34.413 1.00 77.75 99 LEU A C 1
ATOM 794 O O . LEU A 1 99 ? -24.872 4.427 35.450 1.00 77.75 99 LEU A O 1
ATOM 798 N N . VAL A 1 100 ? -24.450 3.543 33.425 1.00 75.94 100 VAL A N 1
ATOM 799 C CA . VAL A 1 100 ? -23.002 3.817 33.440 1.00 75.94 100 VAL A CA 1
ATOM 800 C C . VAL A 1 100 ? -22.733 5.317 33.504 1.00 75.94 100 VAL A C 1
ATOM 802 O O . VAL A 1 100 ? -21.935 5.775 34.326 1.00 75.94 100 VAL A O 1
ATOM 805 N N . MET A 1 101 ? -23.433 6.097 32.682 1.00 74.75 101 MET A N 1
ATOM 806 C CA . MET A 1 101 ? -23.266 7.550 32.625 1.00 74.75 101 MET A CA 1
ATOM 807 C C . MET A 1 101 ? -23.764 8.247 33.894 1.00 74.75 101 MET A C 1
ATOM 809 O O . MET A 1 101 ? -23.173 9.246 34.310 1.00 74.75 101 MET A O 1
ATOM 813 N N . LEU A 1 102 ? -24.806 7.711 34.537 1.00 74.44 102 LEU A N 1
ATOM 814 C CA . LEU A 1 102 ? -25.315 8.200 35.817 1.00 74.44 102 LEU A CA 1
ATOM 815 C C . LEU A 1 102 ? -24.329 7.921 36.959 1.00 74.44 102 LEU A C 1
ATOM 817 O O . LEU A 1 102 ? -24.097 8.792 37.796 1.00 74.44 102 LEU A O 1
ATOM 821 N N . ARG A 1 103 ? -23.716 6.730 36.986 1.00 74.75 103 ARG A N 1
ATOM 822 C CA . ARG A 1 103 ? -22.741 6.353 38.023 1.00 74.75 103 ARG A CA 1
ATOM 823 C C . ARG A 1 103 ? -21.378 7.024 37.848 1.00 74.75 103 ARG A C 1
ATOM 825 O O . ARG A 1 103 ? -20.703 7.269 38.845 1.00 74.75 103 ARG A O 1
ATOM 832 N N . ARG A 1 104 ? -20.957 7.340 36.6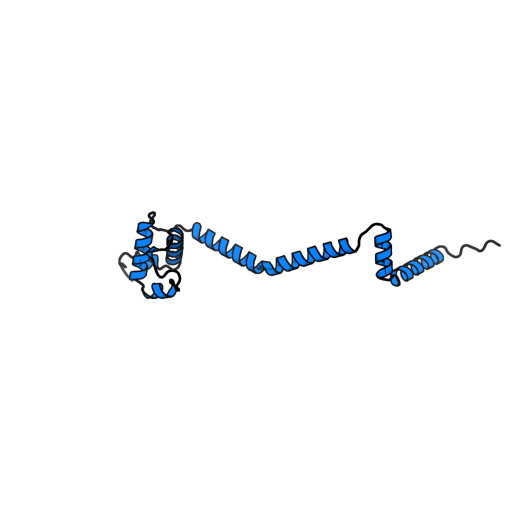16 1.00 72.25 104 ARG A N 1
ATOM 833 C CA . ARG A 1 104 ? -19.666 7.996 36.336 1.00 72.25 104 ARG A CA 1
ATOM 834 C C . ARG A 1 104 ? -19.825 9.233 35.438 1.00 72.25 104 ARG A C 1
ATOM 836 O O . ARG A 1 104 ? -19.442 9.205 34.267 1.00 72.25 104 ARG A O 1
ATOM 843 N N . PRO A 1 105 ? -20.275 10.376 35.990 1.00 69.88 105 PRO A N 1
ATOM 844 C CA . PRO A 1 105 ? -20.468 11.609 35.220 1.00 69.88 105 PRO A CA 1
ATOM 845 C C . PRO A 1 105 ? -19.175 12.163 34.593 1.00 69.88 105 PRO A C 1
ATOM 847 O O . PRO A 1 105 ? -19.238 12.867 33.590 1.00 69.88 105 PRO A O 1
ATOM 850 N N . ALA A 1 106 ? -17.997 11.806 35.119 1.00 68.06 106 ALA A N 1
ATOM 851 C CA . ALA A 1 106 ? -16.707 12.152 34.514 1.00 68.06 106 ALA A CA 1
ATOM 852 C C . ALA A 1 106 ? -16.452 11.447 33.163 1.00 68.06 106 ALA A C 1
ATOM 854 O O . ALA A 1 106 ? -15.727 11.974 32.324 1.00 68.06 106 ALA A O 1
ATOM 855 N N . MET A 1 107 ? -17.057 10.277 32.918 1.00 66.94 107 MET A N 1
ATOM 856 C CA . MET A 1 107 ? -16.963 9.600 31.617 1.00 66.94 107 MET A CA 1
ATOM 857 C C . MET A 1 107 ? -17.859 10.248 30.569 1.00 66.94 107 MET A C 1
ATOM 859 O O . MET A 1 107 ? -17.500 10.272 29.395 1.00 66.94 107 MET A O 1
ATOM 863 N N . LYS A 1 108 ? -18.977 10.845 30.998 1.00 65.00 108 LYS A N 1
ATOM 864 C CA . LYS A 1 108 ? -19.890 11.582 30.122 1.00 65.00 108 LYS A CA 1
ATOM 865 C C . LYS A 1 108 ? -19.158 12.686 29.356 1.00 65.00 108 LYS A C 1
ATOM 867 O O . LYS A 1 108 ? -19.362 12.828 28.160 1.00 65.00 108 LYS A O 1
ATOM 872 N N . SER A 1 109 ? -18.280 13.444 30.011 1.00 63.50 109 SER A N 1
ATOM 873 C CA . SER A 1 109 ? -17.514 14.518 29.364 1.00 63.50 109 SER A CA 1
ATOM 874 C C . SER A 1 109 ? -16.318 14.022 28.545 1.00 63.50 109 SER A C 1
ATOM 876 O O . SER A 1 109 ? -15.949 14.676 27.574 1.00 63.50 109 SER A O 1
ATOM 878 N N . ALA A 1 110 ? -15.718 12.886 28.916 1.00 64.75 110 ALA A N 1
ATOM 879 C CA . ALA A 1 110 ? -14.549 12.331 28.232 1.00 64.75 110 ALA A CA 1
ATOM 880 C C . ALA A 1 110 ? -14.903 11.554 26.951 1.00 64.75 110 ALA A C 1
ATOM 882 O O . ALA A 1 110 ? -14.180 11.648 25.962 1.00 64.75 110 ALA A O 1
ATOM 883 N N . PHE A 1 111 ? -16.010 10.805 26.958 1.00 61.56 111 PHE A N 1
ATOM 884 C CA . PHE A 1 111 ? -16.449 9.993 25.817 1.00 61.56 111 PHE A CA 1
ATOM 885 C C . PHE A 1 111 ? -17.389 10.741 24.863 1.00 61.56 111 PHE A C 1
ATOM 887 O O . PHE A 1 111 ? -17.390 10.457 23.669 1.00 61.56 111 PHE A O 1
ATOM 894 N N . LEU A 1 112 ? -18.168 11.715 25.351 1.00 61.47 112 LEU A N 1
ATOM 895 C CA . LEU A 1 112 ? -19.134 12.460 24.532 1.00 61.47 112 LEU A CA 1
ATOM 896 C C . LEU A 1 112 ? -18.544 13.809 24.123 1.00 61.47 112 LEU A C 1
ATOM 898 O O . LEU A 1 112 ? -18.988 14.884 24.532 1.00 61.47 112 LEU A O 1
ATOM 902 N N . THR A 1 113 ? -17.510 13.755 23.293 1.00 55.81 113 THR A N 1
ATOM 903 C CA . THR A 1 113 ? -16.967 14.934 22.622 1.00 55.81 113 THR A CA 1
ATOM 904 C C . THR A 1 113 ? -17.961 15.423 21.563 1.00 55.81 113 THR A C 1
ATOM 906 O O . THR A 1 113 ? -17.942 14.976 20.428 1.00 55.81 113 THR A O 1
ATOM 909 N N . ALA A 1 114 ? -18.848 16.349 21.946 1.00 49.28 114 ALA A N 1
ATOM 910 C CA . ALA A 1 114 ? -19.739 17.195 21.125 1.00 49.28 114 ALA A CA 1
ATOM 911 C C . ALA A 1 114 ? -20.725 16.538 20.120 1.00 49.28 114 ALA A C 1
ATOM 913 O O . ALA A 1 114 ? -21.843 17.033 20.009 1.00 49.28 114 ALA A O 1
ATOM 914 N N . GLN A 1 115 ? -20.373 15.461 19.410 1.00 53.50 115 GLN A N 1
ATOM 915 C CA . GLN A 1 115 ? -21.200 14.808 18.382 1.00 53.50 115 GLN A CA 1
ATOM 916 C C . GLN A 1 115 ? -22.316 13.919 18.951 1.00 53.50 115 GLN A C 1
ATOM 918 O O . GLN A 1 115 ? -23.299 13.675 18.264 1.00 53.50 115 GLN A O 1
ATOM 923 N N . TYR A 1 116 ? -22.203 13.490 20.210 1.00 54.00 116 TYR A N 1
ATOM 924 C CA . TYR A 1 116 ? -23.112 12.514 20.829 1.00 54.00 116 TYR A CA 1
ATOM 925 C C . TYR A 1 116 ? -23.845 13.082 22.050 1.00 54.00 116 TYR A C 1
ATOM 927 O O . TYR A 1 116 ? -24.064 12.395 23.044 1.00 54.00 116 TYR A O 1
ATOM 935 N N . ARG A 1 117 ? -24.164 14.381 22.018 1.00 56.12 117 ARG A N 1
ATOM 936 C CA . ARG A 1 117 ? -24.780 15.077 23.159 1.00 56.12 117 ARG A CA 1
ATOM 937 C C . ARG A 1 117 ? -26.216 14.611 23.436 1.00 56.12 117 ARG A C 1
ATOM 939 O O . ARG A 1 117 ? -26.622 14.634 24.597 1.00 56.12 117 ARG A O 1
ATOM 946 N N . ASP A 1 118 ? -26.915 14.140 22.404 1.00 57.28 118 ASP A N 1
ATOM 947 C CA . ASP A 1 118 ? -28.271 13.601 22.496 1.00 57.28 118 ASP A CA 1
ATOM 948 C C . ASP A 1 118 ? -28.238 12.070 22.421 1.00 57.28 118 ASP A C 1
ATOM 950 O O . ASP A 1 118 ? -28.146 11.474 21.348 1.00 57.28 118 ASP A O 1
ATOM 954 N N . PHE A 1 119 ? -28.311 11.437 23.595 1.00 57.94 119 PHE A N 1
ATOM 955 C CA . PHE A 1 119 ? -28.333 9.978 23.768 1.00 57.94 119 PHE A CA 1
ATOM 956 C C . PHE A 1 119 ? -29.462 9.291 22.991 1.00 57.94 119 PHE A C 1
ATOM 958 O O . PHE A 1 119 ? -29.319 8.139 22.591 1.00 57.94 119 PHE A O 1
ATOM 965 N N . GLU A 1 120 ? -30.568 10.000 22.757 1.00 58.81 120 GLU A N 1
ATOM 966 C CA . GLU A 1 120 ? -31.745 9.480 22.055 1.00 58.81 120 GLU A CA 1
ATOM 967 C C . GLU A 1 120 ? -31.490 9.230 20.558 1.00 58.81 120 GLU A C 1
ATOM 969 O O . GLU A 1 120 ? -32.177 8.409 19.950 1.00 58.81 120 GLU A O 1
ATOM 974 N N . CYS A 1 121 ? -30.476 9.884 19.977 1.00 60.97 121 CYS A N 1
ATOM 975 C CA . CYS A 1 121 ? -30.173 9.846 18.543 1.00 60.97 121 CYS A CA 1
ATOM 976 C C . CYS A 1 121 ? -29.047 8.867 18.163 1.00 60.97 121 CYS A C 1
ATOM 978 O O . CYS A 1 121 ? -28.635 8.839 17.002 1.00 60.97 121 CYS A O 1
ATOM 980 N N . LEU A 1 122 ? -28.523 8.082 19.110 1.00 68.94 122 LEU A N 1
ATOM 981 C CA . LEU A 1 122 ? -27.489 7.088 18.823 1.00 68.94 122 LEU A CA 1
ATOM 982 C C . LEU A 1 122 ? -28.095 5.855 18.126 1.00 68.94 122 LEU A C 1
ATOM 984 O O . LEU A 1 122 ? -29.074 5.296 18.632 1.00 68.94 122 LEU A O 1
ATOM 988 N N . PRO A 1 123 ? -27.532 5.396 16.993 1.00 75.06 123 PRO A N 1
ATOM 989 C CA . PRO A 1 123 ? -27.950 4.139 16.387 1.00 75.06 123 PRO A CA 1
ATOM 990 C C . PRO A 1 123 ? -27.519 2.964 17.274 1.00 75.06 123 PRO A C 1
ATOM 992 O O . PRO A 1 123 ? -26.460 2.994 17.901 1.00 75.06 123 PRO A O 1
ATOM 995 N N . ASP A 1 124 ? -28.335 1.911 17.323 1.00 73.38 124 ASP A N 1
ATOM 996 C CA . ASP A 1 124 ? -28.135 0.795 18.261 1.00 73.38 124 ASP A CA 1
ATOM 997 C C . ASP A 1 124 ? -26.788 0.073 18.072 1.00 73.38 124 ASP A C 1
ATOM 999 O O . ASP A 1 124 ? -26.200 -0.403 19.046 1.00 73.38 124 ASP A O 1
ATOM 1003 N N . ASP A 1 125 ? -26.259 0.062 16.845 1.00 73.25 125 ASP A N 1
ATOM 1004 C CA . ASP A 1 125 ? -24.937 -0.485 16.516 1.00 73.25 125 ASP A CA 1
ATOM 1005 C C . ASP A 1 125 ? -23.795 0.293 17.197 1.00 73.25 125 ASP A C 1
ATOM 1007 O O . ASP A 1 125 ? -22.833 -0.304 17.696 1.00 73.25 125 ASP A O 1
ATOM 1011 N N . ASP A 1 126 ? -23.914 1.623 17.275 1.00 72.38 126 ASP A N 1
ATOM 1012 C CA . ASP A 1 126 ? -22.934 2.473 17.956 1.00 72.38 126 ASP A CA 1
ATOM 1013 C C . ASP A 1 126 ? -23.022 2.279 19.474 1.00 72.38 126 ASP A C 1
ATOM 1015 O O . ASP A 1 126 ? -21.994 2.207 20.148 1.00 72.38 126 ASP A O 1
ATOM 1019 N N . ILE A 1 127 ? -24.233 2.105 20.016 1.00 75.88 127 ILE A N 1
ATOM 1020 C CA . ILE A 1 127 ? -24.463 1.826 21.443 1.00 75.88 127 ILE A CA 1
ATOM 1021 C C . ILE A 1 127 ? -23.827 0.493 21.839 1.00 75.88 127 ILE A C 1
ATOM 1023 O O . ILE A 1 127 ? -23.124 0.413 22.848 1.00 75.88 127 ILE A O 1
ATOM 1027 N N . GLU A 1 128 ? -24.023 -0.552 21.034 1.00 75.56 128 GLU A N 1
ATOM 1028 C CA . GLU A 1 128 ? -23.384 -1.847 21.258 1.00 75.56 128 GLU A CA 1
ATOM 1029 C C . GLU A 1 128 ? -21.854 -1.729 21.201 1.00 75.56 128 GLU A C 1
ATOM 1031 O O . GLU A 1 128 ? -21.160 -2.272 22.063 1.00 75.56 128 GLU A O 1
ATOM 1036 N N . SER A 1 129 ? -21.315 -0.993 20.225 1.00 72.75 129 SER A N 1
ATOM 1037 C CA . SER A 1 129 ? -19.872 -0.765 20.106 1.00 72.75 129 SER A CA 1
ATOM 1038 C C . SER A 1 129 ? -19.300 -0.024 21.322 1.00 72.75 129 SER A C 1
ATOM 1040 O O . SER A 1 129 ? -18.260 -0.422 21.851 1.00 72.75 129 SER A O 1
ATOM 1042 N N . ILE A 1 130 ? -19.985 1.014 21.810 1.00 75.75 130 ILE A N 1
ATOM 1043 C CA . ILE A 1 130 ? -19.575 1.779 22.997 1.00 75.75 130 ILE A CA 1
ATOM 1044 C C . ILE A 1 130 ? -19.614 0.897 24.249 1.00 75.75 130 ILE A C 1
ATOM 1046 O O . ILE A 1 130 ? -18.664 0.898 25.029 1.00 75.75 130 ILE A O 1
ATOM 1050 N N . LEU A 1 131 ? -20.669 0.102 24.439 1.00 77.00 131 LEU A N 1
ATOM 1051 C CA . LEU A 1 131 ? -20.773 -0.800 25.588 1.00 77.00 131 LEU A CA 1
ATOM 1052 C C . LEU A 1 131 ? -19.678 -1.872 25.589 1.00 77.00 131 LEU A C 1
ATOM 1054 O O . LEU A 1 131 ? -19.106 -2.151 26.640 1.00 77.00 131 LEU A O 1
ATOM 1058 N N . LYS A 1 132 ? -19.319 -2.426 24.424 1.00 74.88 132 LYS A N 1
ATOM 1059 C CA . LYS A 1 132 ? -18.183 -3.357 24.308 1.00 74.88 132 LYS A CA 1
ATOM 1060 C C . LYS A 1 132 ? -16.869 -2.702 24.721 1.00 74.88 132 LYS A C 1
ATOM 1062 O O . LYS A 1 132 ? -16.104 -3.304 25.468 1.00 74.88 132 LYS A O 1
ATOM 1067 N N . GLN A 1 133 ? -16.633 -1.462 24.292 1.00 73.94 133 GLN A N 1
ATOM 1068 C CA . GLN A 1 133 ? -15.449 -0.700 24.701 1.00 73.94 133 GLN A CA 1
ATOM 1069 C C . GLN A 1 133 ? -15.449 -0.427 26.212 1.00 73.94 133 GLN A C 1
ATOM 1071 O O . GLN A 1 133 ? -14.425 -0.592 26.866 1.00 73.94 133 GLN A O 1
ATOM 1076 N N . LEU A 1 134 ? -16.597 -0.080 26.800 1.00 74.94 134 LEU A N 1
ATOM 1077 C CA . LEU A 1 134 ? -16.723 0.123 28.248 1.00 74.94 134 LEU A CA 1
ATOM 1078 C C . LEU A 1 134 ? -16.502 -1.168 29.050 1.00 74.94 134 LEU A C 1
ATOM 1080 O O . LEU A 1 134 ? -15.935 -1.110 30.141 1.00 74.94 134 LEU A O 1
ATOM 1084 N N . GLN A 1 135 ? -16.894 -2.327 28.510 1.00 73.56 135 GLN A N 1
ATOM 1085 C CA . GLN A 1 135 ? -16.574 -3.625 29.107 1.00 73.56 135 GLN A CA 1
ATOM 1086 C C . GLN A 1 135 ? -15.065 -3.890 29.074 1.00 73.56 135 GLN A C 1
ATOM 1088 O O . GLN A 1 135 ? -14.506 -4.347 30.062 1.00 73.56 135 GLN A O 1
ATOM 1093 N N . GLU A 1 136 ? -14.382 -3.554 27.976 1.00 70.38 136 GLU A N 1
ATOM 1094 C CA . GLU A 1 136 ? -12.923 -3.713 27.866 1.00 70.38 136 GLU A CA 1
ATOM 1095 C C . GLU A 1 136 ? -12.137 -2.813 28.817 1.00 70.38 136 GLU A C 1
ATOM 1097 O O . GLU A 1 136 ? -11.056 -3.190 29.266 1.00 70.38 136 GLU A O 1
ATOM 1102 N N . LEU A 1 137 ? -12.679 -1.643 29.148 1.00 70.88 137 LEU A N 1
ATOM 1103 C CA . LEU A 1 137 ? -12.112 -0.770 30.170 1.00 70.88 137 LEU A CA 1
ATOM 1104 C C . LEU A 1 137 ? -12.427 -1.241 31.607 1.00 70.88 137 LEU A C 1
ATOM 1106 O O . LEU A 1 137 ? -12.028 -0.562 32.550 1.00 70.88 137 LEU A O 1
ATOM 1110 N N . GLY A 1 138 ? -13.143 -2.360 31.792 1.00 68.62 138 GLY A N 1
ATOM 1111 C CA . GLY A 1 138 ? -13.542 -2.894 33.104 1.00 68.62 138 GLY A CA 1
ATOM 1112 C C . GLY A 1 138 ? -14.666 -2.108 33.790 1.00 68.62 138 GLY A C 1
ATOM 1113 O O . GLY A 1 138 ? -15.065 -2.418 34.905 1.00 68.62 138 GLY A O 1
ATOM 1114 N N . VAL A 1 139 ? -15.228 -1.097 33.122 1.00 70.25 139 VAL A N 1
ATOM 1115 C CA . VAL A 1 139 ? -16.199 -0.167 33.725 1.00 70.25 139 VAL A CA 1
ATOM 1116 C C . VAL A 1 139 ? -17.530 -0.852 34.005 1.00 70.25 139 VAL A C 1
ATOM 1118 O O . VAL A 1 139 ? -18.211 -0.516 34.969 1.00 70.25 139 VAL A O 1
ATOM 1121 N N . LEU A 1 140 ? -17.922 -1.796 33.149 1.00 66.12 140 LEU A N 1
ATOM 1122 C CA . LEU A 1 140 ? -19.182 -2.517 33.307 1.00 66.12 140 LEU A CA 1
ATOM 1123 C C . LEU A 1 140 ? -19.130 -3.555 34.436 1.00 66.12 140 LEU A C 1
ATOM 1125 O O . LEU A 1 140 ? -20.150 -3.753 35.090 1.00 66.12 140 LEU A O 1
ATOM 1129 N N . GLU A 1 141 ? -17.962 -4.139 34.719 1.00 63.91 141 GLU A N 1
ATOM 1130 C CA . GLU A 1 141 ? -17.772 -5.102 35.816 1.00 63.91 141 GLU A CA 1
ATOM 1131 C C . GLU A 1 141 ? -17.947 -4.421 37.185 1.00 63.91 141 GLU A C 1
ATOM 1133 O O . GLU A 1 141 ? -18.697 -4.921 38.025 1.00 63.91 141 GLU A O 1
ATOM 1138 N N . ASP A 1 142 ? -17.397 -3.210 37.345 1.00 58.16 142 ASP A N 1
ATOM 1139 C CA . ASP A 1 142 ? -17.593 -2.342 38.521 1.00 58.16 142 ASP A CA 1
ATOM 1140 C C . ASP A 1 142 ? -19.069 -1.993 38.784 1.00 58.16 142 ASP A C 1
ATOM 1142 O O . ASP A 1 142 ? -19.472 -1.675 39.904 1.00 58.16 142 ASP A O 1
ATOM 1146 N N . ILE A 1 143 ? -19.890 -1.965 37.733 1.00 57.94 143 ILE A N 1
ATOM 1147 C CA . ILE A 1 143 ? -21.290 -1.535 37.807 1.00 57.94 143 ILE A CA 1
ATOM 1148 C C . ILE A 1 143 ? -22.216 -2.722 38.077 1.00 57.94 143 ILE A C 1
ATOM 1150 O O . ILE A 1 143 ? -23.215 -2.553 38.783 1.00 57.94 143 ILE A O 1
ATOM 1154 N N . SER A 1 144 ? -21.861 -3.903 37.562 1.00 53.41 144 SER A N 1
ATOM 1155 C CA . SER A 1 144 ? -22.519 -5.183 37.845 1.00 53.41 144 SER A CA 1
ATOM 1156 C C . SER A 1 144 ? -22.142 -5.801 39.194 1.00 53.41 144 SER A C 1
ATOM 1158 O O . SER A 1 144 ? -22.652 -6.871 39.510 1.00 53.41 144 SER A O 1
ATOM 1160 N N . GLY A 1 145 ? -21.268 -5.154 39.972 1.00 41.19 145 GLY A N 1
ATOM 1161 C CA . GLY A 1 145 ? -20.871 -5.613 41.298 1.00 41.19 145 GLY A CA 1
ATOM 1162 C C . GLY A 1 145 ? -22.071 -5.862 42.213 1.00 41.19 145 GLY A C 1
ATOM 1163 O O . GLY A 1 145 ? -22.722 -4.924 42.679 1.00 41.19 145 GLY A O 1
ATOM 1164 N N . ASP A 1 146 ? -22.315 -7.143 42.487 1.00 38.50 146 ASP A N 1
ATOM 1165 C CA . ASP A 1 146 ? -22.751 -7.616 43.801 1.00 38.50 146 ASP A CA 1
ATOM 1166 C C . ASP A 1 146 ? -21.846 -6.955 44.867 1.00 38.50 146 ASP A C 1
ATOM 1168 O O . ASP A 1 146 ? -20.660 -6.729 44.588 1.00 38.50 146 ASP A O 1
ATOM 1172 N N . PRO A 1 147 ? -22.362 -6.585 46.055 1.00 37.34 147 PRO A N 1
ATOM 1173 C CA . PRO A 1 147 ? -21.544 -5.967 47.084 1.00 37.34 147 PRO A CA 1
ATOM 1174 C C . PRO A 1 147 ? -20.409 -6.922 47.434 1.00 37.34 147 PRO A C 1
ATOM 1176 O O . PRO A 1 147 ? -20.647 -8.084 47.754 1.00 37.34 147 PRO A O 1
ATOM 1179 N N . ASP A 1 148 ? -19.191 -6.407 47.350 1.00 38.91 148 ASP A N 1
ATOM 1180 C CA . ASP A 1 148 ? -17.965 -7.065 47.770 1.00 38.91 148 ASP A CA 1
ATOM 1181 C C . ASP A 1 148 ? -18.158 -7.804 49.111 1.00 38.91 148 ASP A C 1
ATOM 1183 O O . ASP A 1 148 ? -18.365 -7.149 50.141 1.00 38.91 148 ASP A O 1
ATOM 1187 N N . PRO A 1 149 ? -18.119 -9.151 49.153 1.00 40.06 149 PRO A N 1
ATOM 1188 C CA . PRO A 1 149 ? -17.880 -9.856 50.388 1.00 40.06 149 PRO A CA 1
ATOM 1189 C C . PRO A 1 149 ? -16.359 -9.951 50.538 1.00 40.06 149 PRO A C 1
ATOM 1191 O O . PRO A 1 149 ? -15.750 -10.943 50.153 1.00 40.06 149 PRO A O 1
ATOM 1194 N N . GLU A 1 150 ? -15.779 -8.906 51.128 1.00 42.06 150 GLU A N 1
ATOM 1195 C CA . GLU A 1 150 ? -14.388 -8.837 51.594 1.00 42.06 150 GLU A CA 1
ATOM 1196 C C . GLU A 1 150 ? -13.300 -8.698 50.501 1.00 42.06 150 GLU A C 1
ATOM 1198 O O . GLU A 1 150 ? -12.759 -9.701 50.023 1.00 42.06 150 GLU A O 1
ATOM 1203 N N . ARG A 1 151 ? -12.778 -7.474 50.297 1.00 33.72 151 ARG A N 1
ATOM 1204 C CA . ARG A 1 151 ? -11.435 -7.073 50.794 1.00 33.72 151 ARG A CA 1
ATOM 1205 C C . ARG A 1 151 ? -11.058 -5.607 50.578 1.00 33.72 151 ARG A C 1
ATOM 1207 O O . ARG A 1 151 ? -10.945 -5.164 49.417 1.00 33.72 151 ARG A O 1
#